Protein AF-A0A966EQB1-F1 (afdb_monomer)

Sequence (141 aa):
IPEEITFVQDKISKSFQGVIRGFHGDDKTWKLITCLQGKVKLVTYNIDTDEKGVYILDGDSPTNLSILVPPRTLNAHQCLSSNCIFYYKWSEFYTGAEDQWSVFHDDETINPEWDSKYHRIVSERDLGAKSLQELKENVGS

Nearest PDB structures (foldseek):
  1nzc-assembly2_C  TM=8.839E-01  e=8.877E-09  Streptococcus suis
  3vhr-assembly1_A-2  TM=8.587E-01  e=4.292E-07  Staphylococcus aureus subsp. aureus Mu50
  4yrd-assembly1_B  TM=8.563E-01  e=9.109E-07  Staphylococcus aureus subsp. aureus Mu50
  2zkl-assembly1_A-2  TM=8.677E-01  e=1.023E-06  Staphylococcus aureus
  4yrd-assembly1_A  TM=8.556E-01  e=1.084E-06  Staphylococcus aureus subsp. aureus Mu50

Mean predicted aligned error: 3.42 Å

Solvent-accessible surface area (backbone atoms only — not comparable to full-atom values): 7728 Å² total; per-residue (Å²): 126,73,98,77,80,58,70,73,37,78,50,78,46,79,46,42,50,20,30,41,52,37,25,38,29,41,82,75,44,36,35,44,37,36,37,70,31,36,28,33,42,40,36,35,37,28,71,82,77,70,50,72,46,80,45,79,25,34,24,78,46,97,80,52,56,70,50,80,42,55,43,43,28,30,37,27,38,34,22,74,25,80,44,21,33,43,33,37,34,22,46,45,80,87,87,54,76,86,76,36,50,55,25,27,60,76,32,79,86,75,55,73,74,72,70,77,92,41,70,78,41,70,50,71,68,34,71,70,28,47,50,60,66,61,49,35,73,73,69,78,97

Structure (mmCIF, N/CA/C/O backbone):
data_AF-A0A966EQB1-F1
#
_entry.id   AF-A0A966EQB1-F1
#
loop_
_atom_site.group_PDB
_atom_site.id
_atom_site.type_symbol
_atom_site.label_atom_id
_atom_site.label_alt_id
_atom_site.label_comp_id
_atom_site.label_asym_id
_atom_site.label_entity_id
_atom_site.label_seq_id
_atom_site.pdbx_PDB_ins_code
_atom_site.Cartn_x
_atom_site.Cartn_y
_atom_site.Cartn_z
_atom_site.occupancy
_atom_site.B_iso_or_equiv
_atom_site.auth_seq_id
_atom_site.auth_comp_id
_atom_site.auth_asym_id
_atom_site.auth_atom_id
_atom_site.pdbx_PDB_model_num
ATOM 1 N N . ILE A 1 1 ? 6.961 -13.792 12.265 1.00 56.06 1 ILE A N 1
ATOM 2 C CA . ILE A 1 1 ? 5.522 -13.912 11.935 1.00 56.06 1 ILE A CA 1
ATOM 3 C C . ILE A 1 1 ? 4.849 -14.334 13.234 1.00 56.06 1 ILE A C 1
ATOM 5 O O . ILE A 1 1 ? 5.388 -15.254 13.840 1.00 56.06 1 ILE A O 1
ATOM 9 N N . PRO A 1 2 ? 3.808 -13.635 13.721 1.00 63.94 2 PRO A N 1
ATOM 10 C CA . PRO A 1 2 ? 3.020 -14.091 14.870 1.00 63.94 2 PRO A CA 1
ATOM 11 C C . PRO A 1 2 ? 2.599 -15.557 14.683 1.00 63.94 2 PRO A C 1
ATOM 13 O O . PRO A 1 2 ? 2.354 -15.962 13.548 1.00 63.94 2 PRO A O 1
ATOM 16 N N . GLU A 1 3 ? 2.541 -16.346 15.756 1.00 60.91 3 GLU A N 1
ATOM 17 C CA . GLU A 1 3 ? 2.430 -17.817 15.682 1.00 60.91 3 GLU A CA 1
ATOM 18 C C . GLU A 1 3 ? 1.139 -18.360 15.023 1.00 60.91 3 GLU A C 1
ATOM 20 O O . GLU A 1 3 ? 1.064 -19.559 14.777 1.00 60.91 3 GLU A O 1
ATOM 25 N N . GLU A 1 4 ? 0.167 -17.520 14.633 1.00 79.00 4 GLU A N 1
ATOM 26 C CA . GLU A 1 4 ? -1.145 -17.970 14.124 1.00 79.00 4 GLU A CA 1
ATOM 27 C C . GLU A 1 4 ? -1.683 -17.221 12.881 1.00 79.00 4 GLU A C 1
ATOM 29 O O . GLU A 1 4 ? -2.893 -17.107 12.695 1.00 79.00 4 GLU A O 1
ATOM 34 N N . ILE A 1 5 ? -0.837 -16.708 11.978 1.00 89.94 5 ILE A N 1
ATOM 35 C CA . ILE A 1 5 ? -1.354 -16.139 10.711 1.00 89.94 5 ILE A CA 1
ATOM 36 C C . ILE A 1 5 ? -1.522 -17.241 9.658 1.00 89.94 5 ILE A C 1
ATOM 38 O O . ILE A 1 5 ? -0.539 -17.731 9.100 1.00 89.94 5 ILE A O 1
ATOM 42 N N . THR A 1 6 ? -2.772 -17.579 9.326 1.00 93.06 6 THR A N 1
ATOM 43 C CA . THR A 1 6 ? -3.103 -18.450 8.186 1.00 93.06 6 THR A CA 1
ATOM 44 C C . THR A 1 6 ? -3.487 -17.605 6.978 1.00 93.06 6 THR A C 1
ATOM 46 O O . THR A 1 6 ? -4.442 -16.841 7.041 1.00 93.06 6 THR A O 1
ATOM 49 N N . PHE A 1 7 ? -2.766 -17.750 5.864 1.00 95.31 7 PHE A N 1
ATOM 50 C CA . PHE A 1 7 ? -3.134 -17.106 4.601 1.00 95.31 7 PHE A CA 1
ATOM 51 C C . PHE A 1 7 ? -4.104 -17.987 3.812 1.00 95.31 7 PHE A C 1
ATOM 53 O O . PHE A 1 7 ? -3.780 -19.131 3.495 1.00 95.31 7 PHE A O 1
ATOM 60 N N . VAL A 1 8 ? -5.273 -17.444 3.476 1.00 96.12 8 VAL A N 1
ATOM 61 C CA . VAL A 1 8 ? -6.376 -18.177 2.826 1.00 96.12 8 VAL A CA 1
ATOM 62 C C . VAL A 1 8 ? -6.601 -17.764 1.372 1.00 96.12 8 VAL A C 1
ATOM 64 O O . VAL A 1 8 ? -7.298 -18.459 0.635 1.00 96.12 8 VAL A O 1
ATOM 67 N N . GLN A 1 9 ? -6.006 -1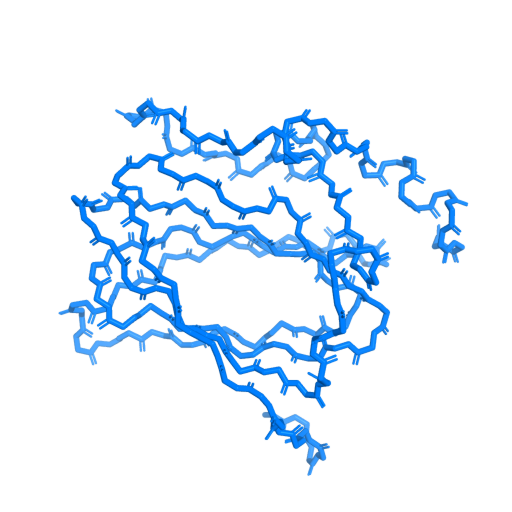6.649 0.934 1.00 95.56 9 GLN A N 1
ATOM 68 C CA . GLN A 1 9 ? -6.145 -16.160 -0.434 1.00 95.56 9 GLN A CA 1
ATOM 69 C C . GLN A 1 9 ? -4.850 -15.547 -0.967 1.00 95.56 9 GLN A C 1
ATOM 71 O O . GLN A 1 9 ? -4.196 -14.748 -0.302 1.00 95.56 9 GLN A O 1
ATOM 76 N N . ASP A 1 10 ? -4.550 -15.864 -2.223 1.00 96.25 10 ASP A N 1
ATOM 77 C CA . ASP A 1 10 ? -3.434 -15.322 -2.984 1.00 96.25 10 ASP A CA 1
ATOM 78 C C . ASP A 1 10 ? -3.962 -14.477 -4.144 1.00 96.25 10 ASP A C 1
ATOM 80 O O . ASP A 1 10 ? -4.914 -14.869 -4.825 1.00 96.25 10 ASP A O 1
ATOM 84 N N . LYS A 1 11 ? -3.325 -13.336 -4.417 1.00 94.81 11 LYS A N 1
ATOM 85 C CA . LYS A 1 11 ? -3.618 -12.541 -5.612 1.00 94.81 11 LYS A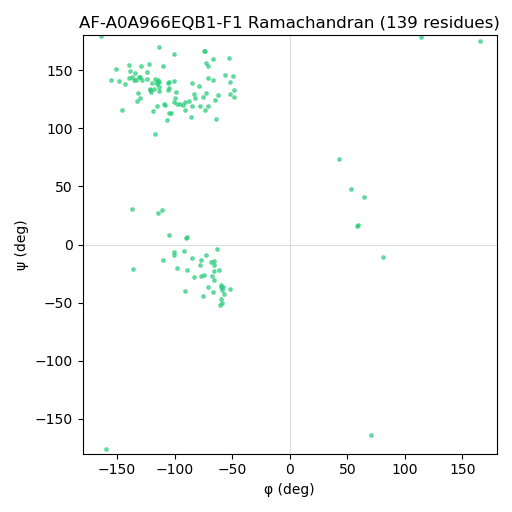 CA 1
ATOM 86 C C . LYS A 1 11 ? -2.352 -12.035 -6.275 1.00 94.81 11 LYS A C 1
ATOM 88 O O . LYS A 1 11 ? -1.385 -11.654 -5.620 1.00 94.81 11 LYS A O 1
ATOM 93 N N . ILE A 1 12 ? -2.405 -11.987 -7.600 1.00 97.06 12 ILE A N 1
ATOM 94 C CA . ILE A 1 12 ? -1.363 -11.433 -8.457 1.00 97.06 12 ILE A CA 1
ATOM 95 C C . ILE A 1 12 ? -1.990 -10.317 -9.278 1.00 97.06 12 ILE A C 1
ATOM 97 O O . ILE A 1 12 ? -3.065 -10.477 -9.855 1.00 97.06 12 ILE A O 1
ATOM 101 N N . SER A 1 13 ? -1.305 -9.185 -9.351 1.00 96.31 13 SER A N 1
ATOM 102 C CA . SER A 1 13 ? -1.681 -8.081 -10.225 1.00 96.31 13 SER A CA 1
ATOM 103 C C . SER A 1 13 ? -0.480 -7.614 -11.028 1.00 96.31 13 SER A C 1
ATOM 105 O O . SER A 1 13 ? 0.649 -7.609 -10.540 1.00 96.31 13 SER A O 1
ATOM 107 N N . LYS A 1 14 ? -0.735 -7.220 -12.274 1.00 97.75 14 LYS A N 1
ATOM 108 C CA . LYS A 1 14 ? 0.257 -6.591 -13.138 1.00 97.75 14 LYS A CA 1
ATOM 109 C C . LYS A 1 14 ? -0.032 -5.098 -13.226 1.00 97.75 14 LYS A C 1
ATOM 111 O O . LYS A 1 14 ? -1.181 -4.689 -13.414 1.00 97.75 14 LYS A O 1
ATOM 116 N N . SER A 1 15 ? 1.014 -4.298 -13.105 1.00 97.50 15 SER A N 1
ATOM 117 C CA . SER A 1 15 ? 0.952 -2.843 -13.231 1.00 97.50 15 SER A CA 1
ATOM 118 C C . SER A 1 15 ? 2.022 -2.368 -14.211 1.00 97.50 15 SER A C 1
ATOM 120 O O . SER A 1 15 ? 3.036 -3.039 -14.407 1.00 97.50 15 SER A O 1
ATOM 122 N N . PHE A 1 16 ? 1.777 -1.224 -14.844 1.00 97.88 16 PHE A N 1
ATOM 123 C CA . PHE A 1 16 ? 2.735 -0.543 -15.716 1.00 97.88 16 PHE A CA 1
ATOM 124 C C . PHE A 1 16 ? 3.393 0.616 -14.974 1.00 97.88 16 PHE A C 1
ATOM 126 O O . PHE A 1 16 ? 2.897 1.041 -13.931 1.00 97.88 16 PHE A O 1
ATOM 133 N N . GLN A 1 17 ? 4.501 1.122 -15.513 1.00 98.31 17 GLN A N 1
ATOM 134 C CA . GLN A 1 17 ? 5.243 2.235 -14.923 1.00 98.31 17 GLN A CA 1
ATOM 135 C C . GLN A 1 17 ? 4.331 3.407 -14.541 1.00 98.31 17 GLN A C 1
ATOM 137 O O . GLN A 1 17 ? 3.482 3.823 -15.325 1.00 98.31 17 GLN A O 1
ATOM 142 N N . GLY A 1 18 ? 4.517 3.934 -13.331 1.00 98.12 18 GLY A N 1
ATOM 143 C CA . GLY A 1 18 ? 3.762 5.078 -12.823 1.00 98.12 18 GLY A CA 1
ATOM 144 C C . GLY A 1 18 ? 2.373 4.749 -12.270 1.00 98.12 18 GLY A C 1
ATOM 145 O O . GLY A 1 18 ? 1.789 5.598 -11.600 1.00 98.12 18 GLY A O 1
ATOM 146 N N . VAL A 1 19 ? 1.858 3.526 -12.471 1.00 98.62 19 VAL A N 1
ATOM 147 C CA . VAL A 1 19 ? 0.597 3.092 -11.851 1.00 98.62 19 VAL A CA 1
ATOM 148 C C . VAL A 1 19 ? 0.729 3.091 -10.334 1.00 98.62 19 VAL A C 1
ATOM 150 O O . VAL A 1 19 ? 1.655 2.474 -9.800 1.00 98.62 19 VAL A O 1
ATOM 153 N N . ILE A 1 20 ? -0.227 3.739 -9.668 1.00 98.62 20 ILE A N 1
ATOM 154 C CA . ILE A 1 20 ? -0.414 3.732 -8.219 1.00 98.62 20 ILE A CA 1
ATOM 155 C C . ILE A 1 20 ? -1.731 3.019 -7.903 1.00 98.62 20 ILE A C 1
ATOM 157 O O . ILE A 1 20 ? -2.742 3.244 -8.570 1.00 98.62 20 ILE A O 1
ATOM 161 N N . ARG A 1 21 ? -1.718 2.139 -6.898 1.00 98.12 21 ARG A N 1
ATOM 162 C CA . ARG A 1 21 ? -2.921 1.476 -6.370 1.00 98.12 21 ARG A CA 1
ATOM 163 C C . ARG A 1 21 ? -2.929 1.577 -4.851 1.00 98.12 21 ARG A C 1
ATOM 165 O O . ARG A 1 21 ? -1.929 1.209 -4.230 1.00 98.12 21 ARG A O 1
ATOM 172 N N . GLY A 1 22 ? -4.048 2.007 -4.276 1.00 96.81 22 GLY A N 1
ATOM 173 C CA . GLY A 1 22 ? -4.186 2.270 -2.841 1.00 96.81 22 GLY A CA 1
ATOM 174 C C . GLY A 1 22 ? -4.418 3.754 -2.535 1.00 96.81 22 GLY A C 1
ATOM 175 O O . GLY A 1 22 ? -4.441 4.571 -3.448 1.00 96.81 22 GLY A O 1
ATOM 176 N N . PHE A 1 23 ? -4.584 4.134 -1.269 1.00 98.19 23 PHE A N 1
ATOM 177 C CA . PHE A 1 23 ? -4.361 3.333 -0.056 1.00 98.19 23 PHE A CA 1
ATOM 178 C C . PHE A 1 23 ? -5.540 2.433 0.310 1.00 98.19 23 PHE A C 1
ATOM 180 O O . PHE A 1 23 ? -6.660 2.915 0.422 1.00 98.19 23 PHE A O 1
ATOM 187 N N . HIS A 1 24 ? -5.287 1.139 0.545 1.00 97.38 24 HIS A N 1
ATOM 188 C CA . HIS A 1 24 ? -6.323 0.169 0.935 1.00 97.38 24 HIS A CA 1
ATOM 189 C C . HIS A 1 24 ? -5.981 -0.540 2.245 1.00 97.38 24 HIS A C 1
ATOM 191 O O . HIS A 1 24 ? -4.833 -0.930 2.458 1.00 97.38 24 HIS A O 1
ATOM 197 N N . GLY A 1 25 ? -6.983 -0.795 3.081 1.00 96.06 25 GLY A N 1
ATOM 198 C CA . GLY A 1 25 ? -6.844 -1.496 4.362 1.00 96.06 25 GLY A CA 1
ATOM 199 C C . GLY A 1 25 ? -8.196 -1.965 4.892 1.00 96.06 25 GLY A C 1
ATOM 200 O O . GLY A 1 25 ? -9.215 -1.750 4.244 1.00 96.06 25 GLY A O 1
ATOM 201 N N . ASP A 1 26 ? -8.187 -2.624 6.041 1.00 95.75 26 ASP A N 1
ATOM 202 C CA . ASP A 1 26 ? -9.373 -3.023 6.801 1.00 95.75 26 ASP A CA 1
ATOM 203 C C . ASP A 1 26 ? -8.968 -3.280 8.267 1.00 95.75 26 ASP A C 1
ATOM 205 O O . ASP A 1 26 ? -7.816 -3.058 8.656 1.00 95.75 26 ASP A O 1
ATOM 209 N N . ASP A 1 27 ? -9.912 -3.727 9.091 1.00 95.00 27 ASP A N 1
ATOM 210 C CA . ASP A 1 27 ? -9.739 -3.927 10.529 1.00 95.00 27 ASP A CA 1
ATOM 211 C C . ASP A 1 27 ? -9.135 -5.279 10.930 1.00 95.00 27 ASP A C 1
ATOM 213 O O . ASP A 1 27 ? -8.735 -5.437 12.084 1.00 95.00 27 ASP A O 1
ATOM 217 N N . LYS A 1 28 ? -9.034 -6.243 10.008 1.00 94.81 28 LYS A N 1
ATOM 218 C CA . LYS A 1 28 ? -8.828 -7.663 10.356 1.00 94.81 28 LYS A CA 1
ATOM 219 C C . LYS A 1 28 ? -7.785 -8.410 9.525 1.00 94.81 28 LYS A C 1
ATOM 221 O O . LYS A 1 28 ? -7.260 -9.427 9.975 1.00 94.81 28 LYS A O 1
ATOM 226 N N . THR A 1 29 ? -7.454 -7.931 8.332 1.00 95.56 29 THR A N 1
ATOM 227 C CA . THR A 1 29 ? -6.671 -8.685 7.355 1.00 95.56 29 THR A CA 1
ATOM 228 C C . THR A 1 29 ? -5.181 -8.426 7.505 1.00 95.56 29 THR A C 1
ATOM 230 O O . THR A 1 29 ? -4.689 -7.314 7.310 1.00 95.56 29 THR A O 1
ATOM 233 N N . TRP A 1 30 ? -4.425 -9.497 7.722 1.00 96.69 30 TRP A N 1
ATOM 234 C CA . TRP A 1 30 ? -2.987 -9.510 7.489 1.00 96.69 30 TRP A CA 1
ATOM 235 C C . TRP A 1 30 ? -2.697 -9.680 6.003 1.00 96.69 30 TRP A C 1
ATOM 237 O O . TRP A 1 30 ? -3.269 -10.553 5.340 1.00 96.69 30 TRP A O 1
ATOM 247 N N . LYS A 1 31 ? -1.746 -8.898 5.485 1.00 96.88 31 LYS A N 1
ATOM 248 C CA . LYS A 1 31 ? -1.260 -9.032 4.108 1.00 96.88 31 LYS A CA 1
ATOM 249 C C . LYS A 1 31 ? 0.233 -9.329 4.096 1.00 96.88 31 LYS A C 1
ATOM 251 O O . LYS A 1 31 ? 1.003 -8.615 4.726 1.00 96.88 31 LYS A O 1
ATOM 256 N N . LEU A 1 32 ? 0.666 -10.339 3.344 1.00 97.81 32 LEU A N 1
ATOM 257 C CA . LEU A 1 32 ? 2.084 -10.526 3.017 1.00 97.81 32 LEU A CA 1
ATOM 258 C C . LEU A 1 32 ? 2.309 -10.101 1.572 1.00 97.81 32 LEU A C 1
ATOM 260 O O . LEU A 1 32 ? 1.780 -10.735 0.663 1.00 97.81 32 LEU A O 1
ATOM 264 N N . ILE A 1 33 ? 3.055 -9.019 1.377 1.00 98.25 33 ILE A N 1
ATOM 265 C CA . ILE A 1 33 ? 3.237 -8.356 0.085 1.00 98.25 33 ILE A CA 1
ATOM 266 C C . ILE A 1 33 ? 4.630 -8.645 -0.467 1.00 98.25 33 ILE A C 1
ATOM 268 O O . ILE A 1 33 ? 5.626 -8.450 0.229 1.00 98.25 33 ILE A O 1
ATOM 272 N N . THR A 1 34 ? 4.703 -9.015 -1.744 1.00 98.19 34 THR A N 1
ATOM 273 C CA . THR A 1 34 ? 5.949 -9.300 -2.463 1.00 98.19 34 THR A CA 1
ATOM 274 C C . THR A 1 34 ? 5.875 -8.740 -3.885 1.00 98.19 34 THR A C 1
ATOM 276 O O . THR A 1 34 ? 4.835 -8.804 -4.540 1.00 98.19 34 THR A O 1
ATOM 279 N N . CYS A 1 35 ? 6.986 -8.224 -4.411 1.00 98.44 35 CYS A N 1
ATOM 280 C CA . CYS A 1 35 ? 7.116 -7.953 -5.845 1.00 98.44 35 CYS A CA 1
ATOM 281 C C . CYS A 1 35 ? 7.744 -9.170 -6.526 1.00 98.44 35 CYS A C 1
ATOM 283 O O . CYS A 1 35 ? 8.847 -9.541 -6.158 1.00 98.44 35 CYS A O 1
ATOM 285 N N . LEU A 1 36 ? 7.079 -9.813 -7.482 1.00 97.81 36 LEU A N 1
ATOM 286 C CA . LEU A 1 36 ? 7.620 -11.001 -8.161 1.00 97.81 36 LEU A CA 1
ATOM 287 C C . LEU A 1 36 ? 8.461 -10.666 -9.394 1.00 97.81 36 LEU A C 1
ATOM 289 O O . LEU A 1 36 ? 9.239 -11.497 -9.841 1.00 97.81 36 LEU A O 1
ATOM 293 N N . GLN A 1 37 ? 8.264 -9.483 -9.968 1.00 98.25 37 GLN A N 1
ATOM 294 C CA . GLN A 1 37 ? 8.987 -9.018 -11.147 1.00 98.25 37 GLN A CA 1
ATOM 295 C C . GLN A 1 37 ? 8.976 -7.496 -11.168 1.00 98.25 37 GLN A C 1
ATOM 297 O O . GLN A 1 37 ? 7.943 -6.886 -10.869 1.00 98.25 37 GLN A O 1
ATOM 302 N N . GLY A 1 38 ? 10.087 -6.895 -11.586 1.00 98.12 38 GLY A N 1
ATOM 303 C CA . GLY A 1 38 ? 10.225 -5.451 -11.655 1.00 98.12 38 GLY A CA 1
ATOM 304 C C . GLY A 1 38 ? 10.312 -4.809 -10.274 1.00 98.12 38 GLY A C 1
ATOM 305 O O . GLY A 1 38 ? 10.544 -5.453 -9.252 1.00 98.12 38 GLY A O 1
ATOM 306 N N . LYS A 1 39 ? 10.107 -3.495 -10.235 1.00 98.25 39 LYS A N 1
ATOM 307 C CA . LYS A 1 39 ? 10.324 -2.665 -9.047 1.00 98.25 39 LYS A CA 1
ATOM 308 C C . LYS A 1 39 ? 9.063 -1.931 -8.628 1.00 98.25 39 LYS A C 1
ATOM 310 O O . LYS A 1 39 ? 8.428 -1.284 -9.465 1.00 98.25 39 LYS A O 1
ATOM 315 N N . VAL A 1 40 ? 8.750 -1.978 -7.335 1.00 98.25 40 VAL A N 1
ATOM 316 C CA . VAL A 1 40 ? 7.647 -1.226 -6.722 1.00 98.25 40 VAL A CA 1
ATOM 317 C C . VAL A 1 40 ? 8.127 -0.442 -5.506 1.00 98.25 40 VAL A C 1
ATOM 319 O O . VAL A 1 40 ? 8.936 -0.930 -4.719 1.00 98.25 40 VAL A O 1
ATOM 322 N N . LYS A 1 41 ? 7.592 0.768 -5.337 1.00 98.50 41 LYS A N 1
ATOM 323 C CA . LYS A 1 41 ? 7.605 1.476 -4.055 1.00 98.50 41 LYS A CA 1
ATOM 324 C C . LYS A 1 41 ? 6.326 1.112 -3.320 1.00 98.50 41 LYS A C 1
ATOM 326 O O . LYS A 1 41 ? 5.252 1.428 -3.816 1.00 98.50 41 LYS A O 1
ATOM 331 N N . LEU A 1 42 ? 6.440 0.447 -2.178 1.00 98.69 42 LEU A N 1
ATOM 332 C CA . LEU A 1 42 ? 5.335 0.149 -1.270 1.00 98.69 42 LEU A CA 1
ATOM 333 C C . LEU A 1 42 ? 5.348 1.176 -0.134 1.00 98.69 42 LEU A C 1
ATOM 335 O O . LEU A 1 42 ? 6.390 1.400 0.479 1.00 98.69 42 LEU A O 1
ATOM 339 N N . VAL A 1 43 ? 4.194 1.768 0.153 1.00 98.75 43 VAL A N 1
ATOM 340 C CA . VAL A 1 43 ? 3.971 2.637 1.310 1.00 98.75 43 VAL A CA 1
ATOM 341 C C . VAL A 1 43 ? 2.904 1.996 2.188 1.00 98.75 43 VAL A C 1
ATOM 343 O O . VAL A 1 43 ? 1.875 1.545 1.682 1.00 98.75 43 VAL A O 1
ATOM 346 N N . THR A 1 44 ? 3.153 1.947 3.492 1.00 98.69 44 THR A N 1
ATOM 347 C CA . THR A 1 44 ? 2.211 1.462 4.504 1.00 98.69 44 THR A CA 1
ATOM 348 C C . THR A 1 44 ? 1.980 2.533 5.559 1.00 98.69 44 THR A C 1
ATOM 350 O O . THR A 1 44 ? 2.893 3.303 5.848 1.00 98.69 44 THR A O 1
ATOM 353 N N . TYR A 1 45 ? 0.785 2.580 6.140 1.00 98.62 45 TYR A N 1
ATOM 354 C CA . TYR A 1 45 ? 0.440 3.542 7.183 1.00 98.62 45 TYR A CA 1
ATOM 355 C C . TYR A 1 45 ? -0.526 2.918 8.190 1.00 98.62 45 TYR A C 1
ATOM 357 O O . TYR A 1 45 ? -1.638 2.537 7.815 1.00 98.62 45 TYR A O 1
ATOM 365 N N . ASN A 1 46 ? -0.102 2.763 9.444 1.00 97.94 46 ASN A N 1
ATOM 366 C CA . ASN A 1 46 ? -0.967 2.255 10.506 1.00 97.94 46 ASN A CA 1
ATOM 367 C C . ASN A 1 46 ? -1.838 3.390 11.056 1.00 97.94 46 ASN A C 1
ATOM 369 O O . ASN A 1 46 ? -1.316 4.431 11.443 1.00 97.94 46 ASN A O 1
ATOM 373 N N . ILE A 1 47 ? -3.159 3.200 11.077 1.00 97.06 47 ILE A N 1
ATOM 374 C CA . ILE A 1 47 ? -4.084 4.284 11.442 1.00 97.06 47 ILE A CA 1
ATOM 375 C C . ILE A 1 47 ? -4.169 4.538 12.953 1.00 97.06 47 ILE A C 1
ATOM 377 O O . ILE A 1 47 ? -4.635 5.605 13.346 1.00 97.06 47 ILE A O 1
ATOM 381 N N . ASP A 1 48 ? -3.723 3.590 13.781 1.00 95.38 48 ASP A N 1
ATOM 382 C CA . ASP A 1 48 ? -3.744 3.709 15.242 1.00 95.38 48 ASP A CA 1
ATOM 383 C C . ASP A 1 48 ? -2.445 4.322 15.776 1.00 95.38 48 ASP A C 1
ATOM 385 O O . ASP A 1 48 ? -2.474 5.127 16.703 1.00 95.38 48 ASP A O 1
ATOM 389 N N . THR A 1 49 ? -1.299 3.930 15.207 1.00 96.44 49 THR A N 1
ATOM 390 C CA . THR A 1 49 ? 0.034 4.346 15.681 1.00 96.44 49 THR A CA 1
ATOM 391 C C . THR A 1 49 ? 0.661 5.473 14.864 1.00 96.44 49 THR A C 1
ATOM 393 O O . THR A 1 49 ? 1.707 5.988 15.255 1.00 96.44 49 THR A O 1
ATOM 396 N N . ASP A 1 50 ? 0.065 5.837 13.725 1.00 96.31 50 ASP A N 1
ATOM 397 C CA . ASP A 1 50 ? 0.616 6.768 12.729 1.00 96.31 50 ASP A CA 1
ATOM 398 C C . ASP A 1 50 ? 1.973 6.338 12.145 1.00 96.31 50 ASP A C 1
ATOM 400 O O . ASP A 1 50 ? 2.683 7.122 11.505 1.00 96.31 50 ASP A O 1
ATOM 404 N N . GLU A 1 51 ? 2.348 5.068 12.323 1.00 97.81 51 GLU A N 1
ATOM 405 C CA . GLU A 1 51 ? 3.594 4.529 11.795 1.00 97.81 51 GLU A CA 1
ATOM 406 C C . GLU A 1 51 ? 3.526 4.390 10.271 1.00 97.81 51 GLU A C 1
ATOM 408 O O . GLU A 1 51 ? 2.722 3.631 9.716 1.00 97.81 51 GLU A O 1
ATOM 413 N N . LYS A 1 52 ? 4.434 5.097 9.588 1.00 98.19 52 LYS A N 1
ATOM 414 C CA . LYS A 1 52 ? 4.621 5.024 8.138 1.00 98.19 52 LYS A CA 1
ATOM 415 C C . LYS A 1 52 ? 5.803 4.132 7.774 1.00 98.19 52 LYS A C 1
ATOM 417 O O . LYS A 1 52 ? 6.934 4.382 8.182 1.00 98.19 52 LYS A O 1
ATOM 422 N N . GLY A 1 53 ? 5.552 3.146 6.920 1.00 98.12 53 GLY A N 1
ATOM 423 C CA . GLY A 1 53 ? 6.580 2.326 6.284 1.00 98.12 53 GLY A CA 1
ATOM 424 C C . GLY A 1 53 ? 6.756 2.701 4.815 1.00 98.12 53 GLY A C 1
ATOM 425 O O . GLY A 1 53 ? 5.778 2.927 4.104 1.00 98.12 53 GLY A O 1
ATOM 426 N N . VAL A 1 54 ? 8.001 2.753 4.339 1.00 98.19 54 VAL A N 1
ATOM 427 C CA . VAL A 1 54 ? 8.324 2.955 2.919 1.00 98.19 54 VAL A CA 1
ATOM 428 C C . VAL A 1 54 ? 9.375 1.938 2.502 1.00 98.19 54 VAL A C 1
ATOM 430 O O . VAL A 1 54 ? 10.461 1.883 3.074 1.00 98.19 54 VAL A O 1
ATOM 433 N N . TYR A 1 55 ? 9.060 1.145 1.482 1.00 97.94 55 TYR A N 1
ATOM 434 C CA . TYR A 1 55 ? 9.889 0.028 1.043 1.00 97.94 55 TYR A CA 1
ATOM 435 C C . TYR A 1 55 ? 10.045 0.033 -0.474 1.00 97.94 55 TYR A C 1
ATOM 437 O O . TYR A 1 55 ? 9.092 0.295 -1.209 1.00 97.94 55 TYR A O 1
ATOM 445 N N . ILE A 1 56 ? 11.240 -0.312 -0.950 1.00 97.75 56 ILE A N 1
ATOM 446 C CA . ILE A 1 56 ? 11.477 -0.625 -2.358 1.00 97.75 56 ILE A CA 1
ATOM 447 C C . ILE A 1 56 ? 11.578 -2.139 -2.477 1.00 97.75 56 ILE A C 1
ATOM 449 O O . ILE A 1 56 ? 12.514 -2.738 -1.951 1.00 97.75 56 ILE A O 1
ATOM 453 N N . LEU A 1 57 ? 10.611 -2.746 -3.158 1.00 98.06 57 LEU A N 1
ATOM 454 C CA . LEU A 1 57 ? 10.626 -4.176 -3.450 1.00 98.06 57 LEU A CA 1
ATOM 455 C C . LEU A 1 57 ? 11.087 -4.356 -4.893 1.00 98.06 57 LEU A C 1
ATOM 457 O O . LEU A 1 57 ? 10.502 -3.784 -5.818 1.00 98.06 57 LEU A O 1
ATOM 461 N N . ASP A 1 58 ? 12.158 -5.118 -5.064 1.00 97.94 58 ASP A N 1
ATOM 462 C CA . ASP A 1 58 ? 12.807 -5.362 -6.347 1.00 97.94 58 ASP A CA 1
ATOM 463 C C . ASP A 1 58 ? 12.708 -6.854 -6.655 1.00 97.94 58 ASP A C 1
ATOM 465 O O . ASP A 1 58 ? 13.502 -7.655 -6.167 1.00 97.94 58 ASP A O 1
ATOM 469 N N . GLY A 1 59 ? 11.686 -7.221 -7.427 1.00 97.50 59 GLY A N 1
ATOM 470 C CA . GLY A 1 59 ? 11.397 -8.602 -7.801 1.00 97.50 59 GLY A CA 1
ATOM 471 C C . GLY A 1 59 ? 12.463 -9.229 -8.694 1.00 97.50 59 GLY A C 1
ATOM 472 O O . GLY A 1 59 ? 12.537 -10.451 -8.766 1.00 97.50 59 GLY A O 1
ATOM 473 N N . ASP A 1 60 ? 13.315 -8.411 -9.315 1.00 97.12 60 ASP A N 1
ATOM 474 C CA . ASP A 1 60 ? 14.430 -8.881 -10.138 1.00 97.12 60 ASP A CA 1
ATOM 475 C C . ASP A 1 60 ? 15.729 -9.022 -9.314 1.00 97.12 60 ASP A C 1
ATOM 477 O O . ASP A 1 60 ? 16.743 -9.514 -9.813 1.00 97.12 60 ASP A O 1
ATOM 481 N N . SER A 1 61 ? 15.715 -8.603 -8.041 1.00 96.56 61 SER A N 1
ATOM 482 C CA . SER A 1 61 ? 16.854 -8.723 -7.130 1.00 96.56 61 SER A CA 1
ATOM 483 C C . SER A 1 61 ? 16.907 -10.102 -6.458 1.00 96.56 61 SER A C 1
ATOM 485 O O . SER A 1 61 ? 15.889 -10.582 -5.953 1.00 96.56 61 SER A O 1
ATOM 487 N N . PRO A 1 62 ? 18.100 -10.717 -6.315 1.00 92.50 62 PRO A N 1
ATOM 488 C CA . PRO A 1 62 ? 18.262 -11.956 -5.550 1.00 92.50 62 PRO A CA 1
ATOM 489 C C . PRO A 1 62 ? 17.997 -11.780 -4.044 1.00 92.50 62 PRO A C 1
ATOM 491 O O . PRO A 1 62 ? 17.853 -12.768 -3.331 1.00 92.50 62 PRO A O 1
ATOM 494 N N . THR A 1 63 ? 17.938 -10.540 -3.549 1.00 92.25 63 THR A N 1
ATOM 495 C CA . THR A 1 63 ? 17.674 -10.207 -2.139 1.00 92.25 63 THR A CA 1
ATOM 496 C C . THR A 1 63 ? 16.310 -9.545 -1.953 1.00 92.25 63 THR A C 1
ATOM 498 O O . THR A 1 63 ? 16.151 -8.678 -1.091 1.00 92.25 63 THR A O 1
ATOM 501 N N . ASN A 1 64 ? 15.342 -9.878 -2.807 1.00 92.62 64 ASN A N 1
ATOM 502 C CA . ASN A 1 64 ? 13.996 -9.331 -2.719 1.00 92.62 64 ASN A CA 1
ATOM 503 C C . ASN A 1 64 ? 13.362 -9.594 -1.342 1.00 92.62 64 ASN A C 1
ATOM 505 O O . ASN A 1 64 ? 13.587 -10.629 -0.714 1.00 92.62 64 ASN A O 1
ATOM 509 N N . LEU A 1 65 ? 12.546 -8.646 -0.887 1.00 94.31 65 LEU A N 1
ATOM 510 C CA . LEU A 1 65 ? 11.910 -8.674 0.423 1.00 94.31 65 LEU A CA 1
ATOM 511 C C . LEU A 1 65 ? 10.406 -8.909 0.286 1.00 94.31 65 LEU A C 1
ATOM 513 O O . LEU A 1 65 ? 9.781 -8.543 -0.710 1.00 94.31 65 LEU A O 1
ATOM 517 N N . SER A 1 66 ? 9.818 -9.491 1.329 1.00 96.94 66 SER A N 1
ATOM 518 C CA . SER A 1 66 ? 8.369 -9.506 1.523 1.00 96.94 66 SER A CA 1
ATOM 519 C C . SER A 1 66 ? 8.022 -8.715 2.775 1.00 96.94 66 SER A C 1
ATOM 521 O O . SER A 1 66 ? 8.706 -8.838 3.790 1.00 96.94 66 SER A O 1
ATOM 523 N N . ILE A 1 67 ? 6.969 -7.908 2.702 1.00 98.06 67 ILE A N 1
ATOM 524 C CA . ILE A 1 67 ? 6.535 -7.034 3.794 1.00 98.06 67 ILE A CA 1
ATOM 525 C C . ILE A 1 67 ? 5.240 -7.588 4.373 1.00 98.06 67 ILE A C 1
ATOM 527 O O . ILE A 1 67 ? 4.249 -7.739 3.657 1.00 98.06 67 ILE A O 1
ATOM 531 N N . LEU A 1 68 ? 5.265 -7.912 5.665 1.00 97.44 68 LEU A N 1
ATOM 532 C CA . LEU A 1 68 ? 4.075 -8.292 6.416 1.00 97.44 68 LEU A CA 1
ATOM 533 C C . LEU A 1 68 ? 3.391 -7.019 6.919 1.00 97.44 68 LEU A C 1
ATOM 535 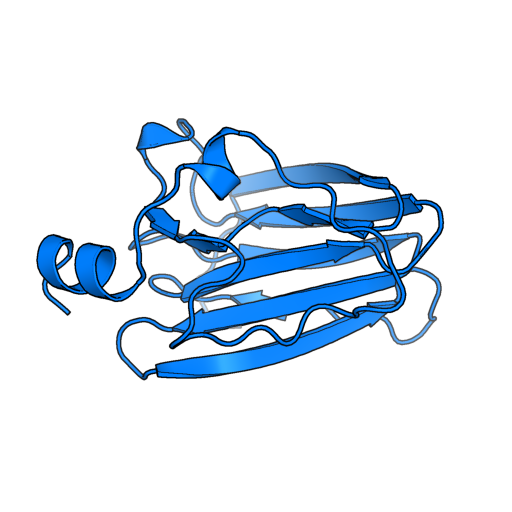O O . LEU A 1 68 ? 3.982 -6.254 7.675 1.00 97.44 68 LEU A O 1
ATOM 539 N N . VAL A 1 69 ? 2.154 -6.809 6.489 1.00 97.69 69 VAL A N 1
ATOM 540 C CA . VAL A 1 69 ? 1.318 -5.660 6.831 1.00 97.69 69 VAL A CA 1
ATOM 541 C C . VAL A 1 69 ? 0.210 -6.138 7.774 1.00 97.69 69 VAL A C 1
ATOM 543 O O . VAL A 1 69 ? -0.549 -7.032 7.381 1.00 97.69 69 VAL A O 1
ATOM 546 N N . PRO A 1 70 ? 0.127 -5.603 9.005 1.00 96.38 70 PRO A N 1
ATOM 547 C CA . PRO A 1 70 ? -0.910 -5.985 9.951 1.00 96.38 70 PRO A CA 1
ATOM 548 C C . PRO A 1 70 ? -2.279 -5.397 9.578 1.00 96.38 70 PRO A C 1
ATOM 550 O O . PRO A 1 70 ? -2.354 -4.467 8.767 1.00 96.38 70 PRO A O 1
ATOM 553 N N . PRO A 1 71 ? -3.360 -5.892 10.204 1.00 95.75 71 PRO A N 1
ATOM 554 C CA . PRO A 1 71 ? -4.653 -5.229 10.192 1.00 95.75 71 PRO A CA 1
ATOM 555 C C . PRO A 1 71 ? -4.533 -3.772 10.633 1.00 95.75 71 PRO A C 1
ATOM 557 O O . PRO A 1 71 ? -3.545 -3.366 11.254 1.00 95.75 71 PRO A O 1
ATOM 560 N N . ARG A 1 72 ? -5.535 -2.965 10.289 1.00 96.44 72 ARG A N 1
ATOM 561 C CA . ARG A 1 72 ? -5.564 -1.523 10.571 1.00 96.44 72 ARG A CA 1
ATOM 562 C C . ARG A 1 72 ? -4.403 -0.740 9.946 1.00 96.44 72 ARG A C 1
ATOM 564 O O . ARG A 1 72 ? -4.137 0.408 10.291 1.00 96.44 72 ARG A O 1
ATOM 571 N N . THR A 1 73 ? -3.725 -1.345 8.971 1.00 98.06 73 THR A N 1
ATOM 572 C CA . THR A 1 73 ? -2.655 -0.707 8.207 1.00 98.06 73 THR A CA 1
ATOM 573 C C . THR A 1 73 ? -3.067 -0.565 6.755 1.00 98.06 73 THR A C 1
ATOM 575 O O . THR A 1 73 ? -3.327 -1.539 6.047 1.00 98.06 73 THR A O 1
ATOM 578 N N . LEU A 1 74 ? -3.109 0.682 6.305 1.00 98.31 74 LEU A N 1
ATOM 579 C CA . LEU A 1 74 ? -3.290 1.028 4.910 1.00 98.31 74 LEU A CA 1
ATOM 580 C C . LEU A 1 74 ? -2.027 0.669 4.129 1.00 98.31 74 LEU A C 1
ATOM 582 O O . LEU A 1 74 ? -0.915 0.863 4.616 1.00 98.31 74 LEU A O 1
ATOM 586 N N . ASN A 1 75 ? -2.178 0.202 2.892 1.00 98.38 75 ASN A N 1
ATOM 587 C CA . ASN A 1 75 ? -1.056 0.006 1.982 1.00 98.38 75 ASN A CA 1
ATOM 588 C C . ASN A 1 75 ? -1.367 0.532 0.573 1.00 98.38 75 ASN A C 1
ATOM 590 O O . ASN A 1 75 ? -2.469 0.347 0.058 1.00 98.38 75 ASN A O 1
ATOM 594 N N . ALA A 1 76 ? -0.376 1.144 -0.070 1.00 98.44 76 ALA A N 1
ATOM 595 C CA . ALA A 1 76 ? -0.413 1.563 -1.469 1.00 98.44 76 ALA A CA 1
ATOM 596 C C . ALA A 1 76 ? 0.931 1.285 -2.141 1.00 98.44 76 ALA A C 1
ATOM 598 O O . ALA A 1 76 ? 1.963 1.231 -1.475 1.00 98.44 76 ALA A O 1
ATOM 599 N N . HIS A 1 77 ? 0.944 1.108 -3.460 1.00 98.56 77 HIS A N 1
ATOM 600 C CA . HIS A 1 77 ? 2.196 0.918 -4.191 1.00 98.56 77 HIS A CA 1
ATOM 601 C C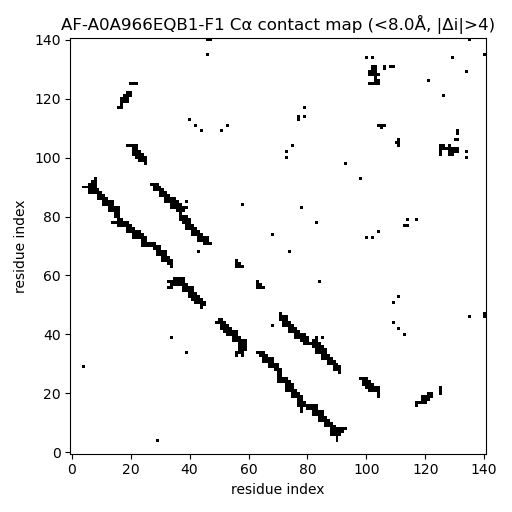 . HIS A 1 77 ? 2.236 1.671 -5.516 1.00 98.56 77 HIS A C 1
ATOM 603 O O . HIS A 1 77 ? 1.212 1.794 -6.180 1.00 98.56 77 HIS A O 1
ATOM 609 N N . GLN A 1 78 ? 3.439 2.091 -5.917 1.00 98.69 78 GLN A N 1
ATOM 610 C CA . GLN A 1 78 ? 3.753 2.665 -7.224 1.00 98.69 78 GLN A CA 1
ATOM 611 C C . GLN A 1 78 ? 4.678 1.727 -8.007 1.00 98.69 78 GLN A C 1
ATOM 613 O O . GLN A 1 78 ? 5.708 1.287 -7.492 1.00 98.69 78 GLN A O 1
ATOM 618 N N . CYS A 1 79 ? 4.355 1.454 -9.270 1.00 98.62 79 CYS A N 1
ATOM 619 C CA . CYS A 1 79 ? 5.235 0.706 -10.167 1.00 98.62 79 CYS A CA 1
ATOM 620 C C . CYS A 1 79 ? 6.374 1.599 -10.692 1.00 98.62 79 CYS A C 1
ATOM 622 O O . CYS A 1 79 ? 6.125 2.590 -11.376 1.00 98.62 79 CYS A O 1
ATOM 624 N N . LEU A 1 80 ? 7.629 1.242 -10.409 1.00 98.31 80 LEU A N 1
ATOM 625 C CA . LEU A 1 80 ? 8.820 2.031 -10.776 1.00 98.31 80 LEU A CA 1
ATOM 626 C C . LEU A 1 80 ? 9.544 1.500 -12.027 1.00 98.31 80 LEU A C 1
ATOM 628 O O . LEU A 1 80 ? 10.486 2.103 -12.536 1.00 98.31 80 LEU A O 1
ATOM 632 N N . SER A 1 81 ? 9.114 0.354 -12.537 1.00 97.81 81 SER A N 1
ATOM 633 C CA . SER A 1 81 ? 9.682 -0.312 -13.718 1.00 97.81 81 SER A CA 1
ATOM 634 C C . SER A 1 81 ? 8.671 -0.316 -14.863 1.00 97.81 81 SER A C 1
ATOM 636 O O . SER A 1 81 ? 7.514 0.037 -14.648 1.00 97.81 81 SER A O 1
ATOM 638 N N . SER A 1 82 ? 9.088 -0.696 -16.078 1.00 97.50 82 SER A N 1
ATOM 639 C CA . SER A 1 82 ? 8.197 -0.733 -17.255 1.00 97.50 82 SER A CA 1
ATOM 640 C C . SER A 1 82 ? 6.918 -1.532 -16.984 1.00 97.50 82 SER A C 1
ATOM 642 O O . SER A 1 82 ? 5.826 -1.138 -17.394 1.00 97.50 82 SER A O 1
ATOM 644 N N . ASN A 1 83 ? 7.059 -2.629 -16.243 1.00 96.81 83 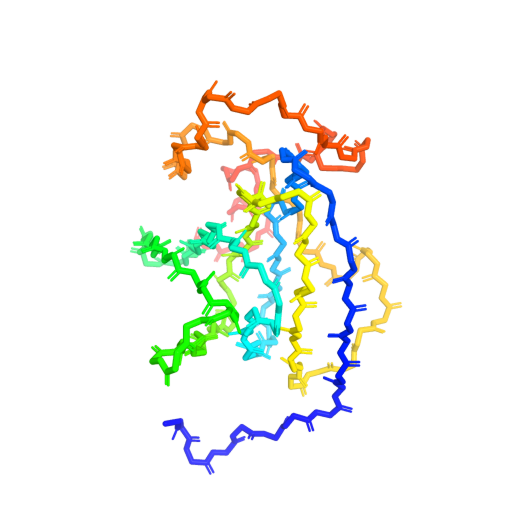ASN A N 1
ATOM 645 C CA . ASN A 1 83 ? 5.972 -3.388 -15.662 1.00 96.81 83 ASN A CA 1
ATOM 646 C C . ASN A 1 83 ? 6.441 -4.064 -14.374 1.00 96.81 83 ASN A C 1
ATOM 648 O O . ASN A 1 83 ? 7.612 -4.412 -14.252 1.00 96.81 83 ASN A O 1
ATOM 652 N N . CYS A 1 84 ? 5.512 -4.281 -13.453 1.00 97.50 84 CYS A N 1
ATOM 653 C CA . CYS A 1 84 ? 5.762 -4.998 -12.215 1.00 97.50 84 CYS A CA 1
ATOM 654 C C . CYS A 1 84 ? 4.648 -6.009 -11.941 1.00 97.50 84 CYS A C 1
ATOM 656 O O . CYS A 1 84 ? 3.481 -5.780 -12.285 1.00 97.50 84 CYS A O 1
ATOM 658 N N . ILE A 1 85 ? 5.019 -7.125 -11.313 1.00 98.31 85 ILE A N 1
ATOM 659 C CA . ILE A 1 85 ? 4.086 -8.144 -10.829 1.00 98.31 85 ILE A CA 1
ATOM 660 C C . ILE A 1 85 ? 4.016 -8.028 -9.311 1.00 98.31 85 ILE A C 1
ATOM 662 O O . ILE A 1 85 ? 4.946 -8.399 -8.600 1.00 98.31 85 ILE A O 1
ATOM 666 N N . PHE A 1 86 ? 2.901 -7.503 -8.822 1.00 97.44 86 PHE A N 1
ATOM 667 C CA . PHE A 1 86 ? 2.633 -7.331 -7.404 1.00 97.44 86 PHE A CA 1
ATOM 668 C C . PHE A 1 86 ? 1.826 -8.526 -6.893 1.00 97.44 86 PHE A C 1
ATOM 670 O O . PHE A 1 86 ? 0.733 -8.803 -7.396 1.00 97.44 86 PHE A O 1
ATOM 677 N N . TYR A 1 87 ? 2.378 -9.231 -5.912 1.00 97.88 87 TYR A N 1
ATOM 678 C CA . TYR A 1 87 ? 1.806 -10.422 -5.298 1.00 97.88 87 TYR A CA 1
ATOM 679 C C . TYR A 1 87 ? 1.472 -10.155 -3.841 1.00 97.88 87 TYR A C 1
ATOM 681 O O . TYR A 1 87 ? 2.232 -9.500 -3.126 1.00 97.88 87 TYR A O 1
ATOM 689 N N . TYR A 1 88 ? 0.332 -10.667 -3.398 1.00 94.19 88 TYR A N 1
ATOM 690 C CA . TYR A 1 88 ? -0.038 -10.573 -2.002 1.00 94.19 88 TYR A CA 1
ATOM 691 C C . TYR A 1 88 ? -0.863 -11.764 -1.533 1.00 94.19 88 TYR A C 1
ATOM 693 O O . TYR A 1 88 ? -1.754 -12.243 -2.238 1.00 94.19 88 TYR A O 1
ATOM 701 N N . LYS A 1 89 ? -0.565 -12.194 -0.308 1.00 96.81 89 LYS A N 1
ATOM 702 C CA . LYS A 1 89 ? -1.339 -13.171 0.459 1.00 96.81 89 LYS A CA 1
ATOM 703 C C . LYS A 1 89 ? -2.209 -12.456 1.477 1.00 96.81 89 LYS A C 1
ATOM 705 O O . LYS A 1 89 ? -1.747 -11.478 2.058 1.00 96.81 89 LYS A O 1
ATOM 710 N N . TRP A 1 90 ? -3.431 -12.925 1.685 1.00 96.25 90 TRP A N 1
ATOM 711 C CA . TRP A 1 90 ? -4.400 -12.379 2.637 1.00 96.25 90 TRP A CA 1
ATOM 712 C C . TRP A 1 90 ? -4.768 -13.432 3.676 1.00 96.25 90 TRP A C 1
ATOM 714 O O . TRP A 1 90 ? -4.943 -14.602 3.326 1.00 96.25 90 TRP A O 1
ATOM 724 N N . SER A 1 91 ? -4.888 -13.026 4.942 1.00 96.00 91 SER A N 1
ATOM 725 C CA . SER A 1 91 ? -5.426 -13.897 5.997 1.00 96.00 91 SER A CA 1
ATOM 726 C C . SER A 1 91 ? -6.947 -14.033 5.957 1.00 96.00 91 SER A C 1
ATOM 728 O O . SER A 1 91 ? -7.487 -14.946 6.564 1.00 96.00 91 SER A O 1
ATOM 730 N N . GLU A 1 92 ? -7.621 -13.171 5.197 1.00 94.31 92 GLU A N 1
ATOM 731 C CA . GLU A 1 92 ? -9.073 -13.148 5.026 1.00 94.31 92 GLU A CA 1
ATOM 732 C C . GLU A 1 92 ? -9.455 -13.286 3.549 1.00 94.31 92 GLU A C 1
ATOM 734 O O . GLU A 1 92 ? -8.689 -12.921 2.650 1.00 94.31 92 GLU A O 1
ATOM 739 N N . PHE A 1 93 ? -10.665 -13.776 3.277 1.00 92.50 93 PHE A N 1
ATOM 740 C CA . PHE A 1 93 ? -11.207 -13.747 1.921 1.00 92.50 93 PHE A CA 1
ATOM 741 C C . PHE A 1 93 ? -11.607 -12.327 1.533 1.00 92.50 93 PHE A C 1
ATOM 743 O O . PHE A 1 93 ? -12.355 -11.657 2.238 1.00 92.50 93 PHE A O 1
ATOM 750 N N . TYR A 1 94 ? -11.164 -11.891 0.359 1.00 86.62 94 TYR A N 1
ATOM 751 C CA . TYR A 1 94 ? -11.657 -10.665 -0.243 1.00 86.62 94 TYR A CA 1
ATOM 752 C C . TYR A 1 94 ? -13.070 -10.858 -0.785 1.00 86.62 94 TYR A C 1
ATOM 754 O O . TYR A 1 94 ? -13.275 -11.599 -1.750 1.00 86.62 94 TYR A O 1
ATOM 762 N N . THR A 1 95 ? -14.008 -10.136 -0.194 1.00 84.62 95 THR A N 1
ATOM 763 C CA . THR A 1 95 ? -15.431 -10.157 -0.540 1.00 84.62 95 THR A CA 1
ATOM 764 C C . THR A 1 95 ? -15.840 -9.013 -1.463 1.00 84.62 95 THR A C 1
ATOM 766 O O . THR A 1 95 ? -16.794 -9.176 -2.215 1.00 84.62 95 THR A O 1
ATOM 769 N N . GLY A 1 96 ? -15.060 -7.930 -1.524 1.00 85.06 96 GLY A N 1
ATOM 770 C CA . GLY A 1 96 ? -15.333 -6.813 -2.421 1.00 85.06 96 GLY A CA 1
ATOM 771 C C . GLY A 1 96 ? -14.546 -5.553 -2.075 1.00 85.06 96 GLY A C 1
ATOM 772 O O . GLY A 1 96 ? -13.793 -5.508 -1.102 1.00 85.06 96 GLY A O 1
ATOM 773 N N . ALA A 1 97 ? -14.687 -4.531 -2.916 1.00 82.31 97 ALA A N 1
ATOM 774 C CA . ALA A 1 97 ? -14.037 -3.233 -2.723 1.00 82.31 97 ALA A CA 1
ATOM 775 C C . ALA A 1 97 ? -14.711 -2.419 -1.605 1.00 82.31 97 ALA A C 1
ATOM 777 O O . ALA A 1 97 ? -14.078 -1.561 -0.993 1.00 82.31 97 ALA A O 1
ATOM 778 N N . GLU A 1 98 ? -15.988 -2.696 -1.378 1.00 83.88 98 GLU A N 1
ATOM 779 C CA . GLU A 1 98 ? -16.883 -2.158 -0.363 1.00 83.88 98 GLU A CA 1
ATOM 780 C C . GLU A 1 98 ? -16.503 -2.574 1.063 1.00 83.88 98 GLU A C 1
ATOM 782 O O . GLU A 1 98 ? -16.738 -1.812 1.995 1.00 83.88 98 GLU A O 1
ATOM 787 N N . ASP A 1 99 ? -15.845 -3.725 1.220 1.00 84.12 99 ASP A N 1
ATOM 788 C CA . ASP A 1 99 ? -15.384 -4.240 2.516 1.00 84.12 99 ASP A CA 1
ATOM 789 C C . ASP A 1 99 ? -13.964 -3.768 2.871 1.00 84.12 99 ASP A C 1
ATOM 791 O O . ASP A 1 99 ? -13.382 -4.199 3.864 1.00 84.12 99 ASP A O 1
ATOM 795 N N . GLN A 1 100 ? -13.385 -2.889 2.049 1.00 90.75 100 GLN A N 1
ATOM 796 C CA . GLN A 1 100 ? -12.089 -2.271 2.298 1.00 90.75 100 GLN A CA 1
ATOM 797 C C . GLN A 1 100 ? -12.235 -0.775 2.521 1.00 90.75 100 GLN A C 1
ATOM 799 O O . GLN A 1 100 ? -12.909 -0.063 1.774 1.00 90.75 100 GLN A O 1
ATOM 804 N N . TRP A 1 101 ? -11.447 -0.264 3.453 1.00 95.50 101 TRP A N 1
ATOM 805 C CA . TRP A 1 101 ? -11.161 1.155 3.513 1.00 95.50 101 TRP A CA 1
ATOM 806 C C . TRP A 1 101 ? -10.353 1.574 2.293 1.00 95.50 101 TRP A C 1
ATOM 808 O O . TRP A 1 101 ? -9.466 0.853 1.826 1.00 95.50 101 TRP A O 1
ATOM 818 N N . SER A 1 102 ? -10.667 2.759 1.782 1.00 96.44 102 SER A N 1
ATOM 819 C CA . SER A 1 102 ? -9.916 3.412 0.718 1.00 96.44 102 SER A CA 1
ATOM 820 C C . SER A 1 102 ? -9.609 4.837 1.144 1.00 96.44 102 SER A C 1
ATOM 822 O O . SER A 1 102 ? -10.525 5.581 1.492 1.00 96.44 102 SER A O 1
ATOM 824 N N . VAL A 1 103 ? -8.330 5.196 1.108 1.00 98.06 103 VAL A N 1
ATOM 825 C CA . VAL A 1 103 ? -7.842 6.547 1.397 1.00 98.06 103 VAL A CA 1
ATOM 826 C C . VAL A 1 103 ? -7.186 7.116 0.151 1.00 98.06 103 VAL A C 1
ATOM 828 O O . VAL A 1 103 ? -6.521 6.391 -0.598 1.00 98.06 103 VAL A O 1
ATOM 831 N N . PHE A 1 104 ? -7.397 8.413 -0.060 1.00 98.06 104 PHE A N 1
ATOM 832 C CA . PHE A 1 104 ? -6.836 9.163 -1.169 1.00 98.06 104 PHE A CA 1
ATOM 833 C C . PHE A 1 104 ? -5.334 8.896 -1.304 1.00 98.06 104 PHE A C 1
ATOM 835 O O . PHE A 1 104 ? -4.561 9.011 -0.354 1.00 98.06 104 PHE A O 1
ATOM 842 N N . HIS A 1 105 ? -4.919 8.501 -2.507 1.00 97.62 105 HIS A N 1
ATOM 843 C CA . HIS A 1 105 ? -3.556 8.032 -2.760 1.00 97.62 105 HIS A CA 1
ATOM 844 C C . HIS A 1 105 ? -2.466 9.079 -2.473 1.00 97.62 105 HIS A C 1
ATOM 846 O O . HIS A 1 105 ? -1.316 8.697 -2.286 1.00 97.62 105 HIS A O 1
ATOM 852 N N . ASP A 1 106 ? -2.811 10.368 -2.466 1.00 97.25 106 ASP A N 1
ATOM 853 C CA . ASP A 1 106 ? -1.924 11.513 -2.222 1.00 97.25 106 ASP A CA 1
ATOM 854 C C . ASP A 1 106 ? -2.294 12.248 -0.914 1.00 97.25 106 ASP A C 1
ATOM 856 O O . ASP A 1 106 ? -2.069 13.448 -0.787 1.00 97.25 106 ASP A O 1
ATOM 860 N N . ASP A 1 107 ? -2.884 11.543 0.060 1.00 98.19 107 ASP A N 1
ATOM 861 C CA . ASP A 1 107 ? -3.241 12.112 1.365 1.00 98.19 107 ASP A CA 1
ATOM 862 C C . ASP A 1 107 ? -2.054 12.837 2.033 1.00 98.19 107 ASP A C 1
ATOM 864 O O . ASP A 1 107 ? -0.950 12.290 2.149 1.00 98.19 107 ASP A O 1
ATOM 868 N N . GLU A 1 108 ? -2.295 14.074 2.478 1.00 96.62 108 GLU A N 1
ATOM 869 C CA . GLU A 1 108 ? -1.264 14.972 3.012 1.00 96.62 108 GLU A CA 1
ATOM 870 C C . GLU A 1 108 ? -0.642 14.461 4.317 1.00 96.62 108 GLU A C 1
ATOM 872 O O . GLU A 1 108 ? 0.539 14.702 4.569 1.00 96.62 108 GLU A O 1
ATOM 877 N N . THR A 1 109 ? -1.405 13.727 5.131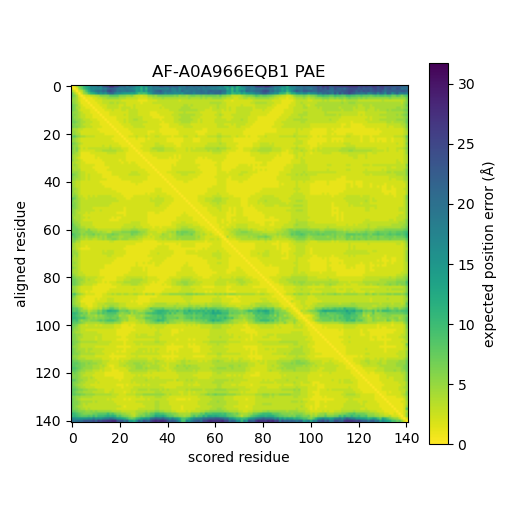 1.00 96.81 109 THR A N 1
ATOM 878 C CA . THR A 1 109 ? -0.923 13.192 6.412 1.00 96.81 109 THR A CA 1
ATOM 879 C C . THR A 1 109 ? -0.010 11.999 6.176 1.00 96.81 109 THR A C 1
ATOM 881 O O . THR A 1 109 ? 1.068 11.900 6.766 1.00 96.81 109 THR A O 1
ATOM 884 N N . ILE A 1 110 ? -0.414 11.096 5.278 1.00 98.00 110 ILE A N 1
ATOM 885 C CA . ILE A 1 110 ? 0.419 9.946 4.922 1.00 98.00 110 ILE A CA 1
ATOM 886 C C . ILE A 1 110 ? 1.680 10.428 4.197 1.00 98.00 110 ILE A C 1
ATOM 888 O O . ILE A 1 110 ? 2.776 9.928 4.465 1.00 98.00 110 ILE A O 1
ATOM 892 N N . ASN A 1 111 ? 1.546 11.410 3.299 1.00 97.50 111 ASN A N 1
ATOM 893 C CA . ASN A 1 111 ? 2.618 11.947 2.463 1.00 97.50 111 ASN A CA 1
ATOM 894 C C . ASN A 1 111 ? 3.517 10.824 1.894 1.00 97.50 111 ASN A C 1
ATOM 896 O O . ASN A 1 111 ? 4.636 10.594 2.374 1.00 97.50 111 ASN A O 1
ATOM 900 N N . PRO A 1 112 ? 3.021 10.054 0.912 1.00 97.19 112 PRO A N 1
ATOM 901 C CA . PRO A 1 112 ? 3.714 8.874 0.389 1.00 97.19 112 PRO A CA 1
ATOM 902 C C . PRO A 1 112 ? 4.991 9.186 -0.393 1.00 97.19 112 PRO A C 1
ATOM 904 O O . PRO A 1 112 ? 5.784 8.277 -0.662 1.00 97.19 112 PRO A O 1
ATOM 907 N N . GLU A 1 113 ? 5.184 10.446 -0.791 1.00 97.06 113 GLU A N 1
ATOM 908 C CA . GLU A 1 113 ? 6.316 10.906 -1.597 1.00 97.06 113 GLU A CA 1
ATOM 909 C C . GLU A 1 113 ? 6.476 10.086 -2.890 1.00 97.06 113 GLU A C 1
ATOM 911 O O . GLU A 1 113 ? 7.562 9.578 -3.186 1.00 97.06 113 GLU A O 1
ATOM 916 N N . TRP A 1 114 ? 5.389 9.860 -3.642 1.00 98.12 114 TRP A N 1
ATOM 917 C CA . TRP A 1 114 ? 5.462 9.110 -4.903 1.00 98.12 114 TRP A CA 1
ATOM 918 C C . TRP A 1 114 ? 6.535 9.679 -5.823 1.00 98.12 114 TRP A C 1
ATOM 920 O O . TRP A 1 114 ? 6.677 10.897 -5.952 1.00 98.12 114 TRP A O 1
ATOM 930 N N . ASP A 1 115 ? 7.259 8.786 -6.490 1.00 97.44 115 ASP A N 1
ATOM 931 C CA . ASP A 1 115 ? 8.384 9.143 -7.337 1.00 97.44 115 ASP A CA 1
ATOM 932 C C . ASP A 1 115 ? 7.889 9.987 -8.518 1.00 97.44 115 ASP A C 1
ATOM 934 O O . ASP A 1 115 ? 7.189 9.498 -9.413 1.00 97.44 115 ASP A O 1
ATOM 938 N N . SER A 1 116 ? 8.221 11.277 -8.472 1.00 95.75 116 SER A N 1
ATOM 939 C CA . SER A 1 116 ? 7.748 12.300 -9.403 1.00 95.75 116 SER A CA 1
ATOM 940 C C . SER A 1 116 ? 8.376 12.187 -10.788 1.00 95.75 116 SER A C 1
ATOM 942 O O . SER A 1 116 ? 7.909 12.847 -11.715 1.00 95.75 116 SER A O 1
ATOM 944 N N . LYS A 1 117 ? 9.390 11.326 -10.967 1.00 96.62 117 LYS A N 1
ATOM 945 C CA . LYS A 1 117 ? 9.958 11.052 -12.293 1.00 96.62 117 LYS A CA 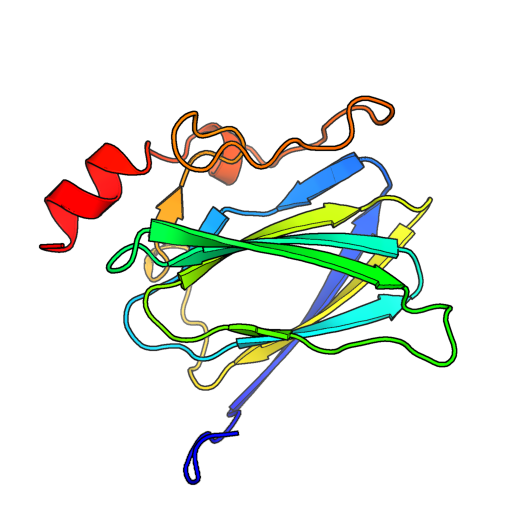1
ATOM 946 C C . LYS A 1 117 ? 8.948 10.347 -13.210 1.00 96.62 117 LYS A C 1
ATOM 948 O O . LYS A 1 117 ? 9.112 10.375 -14.428 1.00 96.62 117 LYS A O 1
ATOM 953 N N . TYR A 1 118 ? 7.943 9.680 -12.638 1.00 95.31 118 TYR A N 1
ATOM 954 C CA . TYR A 1 118 ? 6.941 8.923 -13.382 1.00 95.31 118 TYR A CA 1
ATOM 955 C C . TYR A 1 118 ? 5.605 9.663 -13.420 1.00 95.31 118 TYR A C 1
ATOM 957 O O . TYR A 1 118 ? 5.141 10.196 -12.412 1.00 95.31 118 TYR A O 1
ATOM 965 N N . HIS A 1 119 ? 4.942 9.629 -14.577 1.00 95.56 119 HIS A N 1
ATOM 966 C CA . HIS A 1 119 ? 3.559 10.078 -14.688 1.00 95.56 119 HIS A CA 1
ATOM 967 C C . HIS A 1 119 ? 2.648 9.165 -13.856 1.00 95.56 119 HIS A C 1
ATOM 969 O O . HIS A 1 119 ? 2.658 7.948 -14.041 1.00 95.56 119 HIS A O 1
ATOM 975 N N . ARG A 1 120 ? 1.886 9.747 -12.926 1.00 96.06 120 ARG A N 1
ATOM 976 C CA . ARG A 1 120 ? 1.007 8.999 -12.020 1.00 96.06 120 ARG A CA 1
ATOM 977 C C . ARG A 1 120 ? -0.234 8.531 -12.770 1.00 96.06 120 ARG A C 1
ATOM 979 O O . ARG A 1 120 ? -0.930 9.339 -13.374 1.00 96.06 120 ARG A O 1
ATOM 986 N N . ILE A 1 121 ? -0.516 7.234 -12.695 1.00 97.75 121 ILE A N 1
ATOM 987 C CA . ILE A 1 121 ? -1.725 6.629 -13.262 1.00 97.75 121 ILE A CA 1
ATOM 988 C C . ILE A 1 121 ? -2.508 6.014 -12.106 1.00 97.75 121 ILE A C 1
ATOM 990 O O . ILE A 1 121 ? -2.031 5.082 -11.460 1.00 97.75 121 ILE A O 1
ATOM 994 N N . VAL A 1 122 ? -3.698 6.542 -11.839 1.00 97.81 122 VAL A N 1
ATOM 995 C CA . VAL A 1 122 ? -4.503 6.212 -10.656 1.00 97.81 122 VAL A CA 1
ATOM 996 C C . VAL A 1 122 ? -5.918 5.864 -11.106 1.00 97.81 122 VAL A C 1
ATOM 998 O O . VAL A 1 122 ? -6.415 6.428 -12.080 1.00 97.81 122 VAL A O 1
ATOM 1001 N N . SER A 1 123 ? -6.554 4.902 -10.439 1.00 96.56 123 SER A N 1
ATOM 1002 C CA . SER A 1 123 ? -7.933 4.519 -10.757 1.00 96.56 123 SER A CA 1
ATOM 1003 C C . SER A 1 123 ? -8.935 5.586 -10.301 1.00 96.56 123 SER A C 1
ATOM 1005 O O . SER A 1 123 ? -8.668 6.324 -9.356 1.00 96.56 123 SER A O 1
ATOM 1007 N N . GLU A 1 124 ? -10.121 5.631 -10.913 1.00 96.81 124 GLU A N 1
A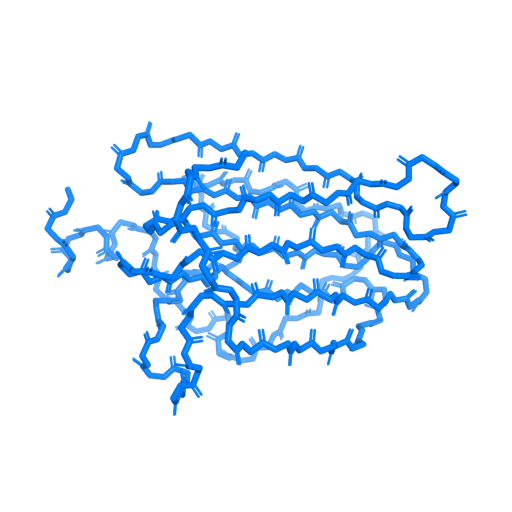TOM 1008 C CA . GLU A 1 124 ? -11.199 6.534 -10.472 1.00 96.81 124 GLU A CA 1
ATOM 1009 C C . GLU A 1 124 ? -11.598 6.290 -9.007 1.00 96.81 124 GLU A C 1
ATOM 1011 O O . GLU A 1 124 ? -11.837 7.244 -8.271 1.00 96.81 124 GLU A O 1
ATOM 1016 N N . ARG A 1 125 ? -11.593 5.024 -8.556 1.00 94.06 125 ARG A N 1
ATOM 1017 C CA . ARG A 1 125 ? -11.858 4.657 -7.154 1.00 94.06 125 ARG A CA 1
ATOM 1018 C C . ARG A 1 125 ? -10.853 5.302 -6.204 1.00 94.06 125 ARG A C 1
ATOM 1020 O O . ARG A 1 125 ? -11.250 5.842 -5.181 1.00 94.06 125 ARG A O 1
ATOM 1027 N N . ASP A 1 126 ? -9.568 5.227 -6.537 1.00 96.31 126 ASP A N 1
ATOM 1028 C CA . ASP A 1 126 ? -8.498 5.732 -5.672 1.00 96.31 126 ASP A CA 1
ATOM 1029 C C . ASP A 1 126 ? -8.386 7.270 -5.741 1.00 96.31 126 ASP A C 1
ATOM 1031 O O . ASP A 1 126 ? -7.979 7.906 -4.769 1.00 96.31 126 ASP A O 1
ATOM 1035 N N . LEU A 1 127 ? -8.784 7.881 -6.867 1.00 96.31 127 LEU A N 1
ATOM 1036 C CA . LEU A 1 127 ? -8.923 9.337 -7.008 1.00 96.31 127 LEU A CA 1
ATOM 1037 C C . LEU A 1 127 ? -10.115 9.892 -6.219 1.00 96.31 127 LEU A C 1
ATOM 1039 O O . LEU A 1 127 ? -10.020 10.989 -5.681 1.00 96.31 127 LEU A O 1
ATOM 1043 N N . GLY A 1 128 ? -11.223 9.149 -6.162 1.00 95.38 128 GLY A N 1
ATOM 1044 C CA . GLY A 1 128 ? -12.438 9.517 -5.430 1.00 95.38 128 GLY A CA 1
ATOM 1045 C C . GLY A 1 128 ? -12.473 9.053 -3.970 1.00 95.38 128 GLY A C 1
ATOM 1046 O O . GLY A 1 128 ? -13.518 9.161 -3.329 1.00 95.38 128 GLY A O 1
ATOM 1047 N N . ALA A 1 129 ? -11.378 8.490 -3.455 1.00 96.62 129 ALA A N 1
ATOM 1048 C CA . ALA A 1 129 ? -11.293 8.024 -2.076 1.00 96.62 129 ALA A CA 1
ATOM 1049 C C . ALA A 1 129 ? -11.254 9.196 -1.078 1.00 96.62 129 ALA A C 1
ATOM 1051 O O . ALA A 1 129 ? -10.809 10.296 -1.401 1.00 96.62 129 ALA A O 1
ATOM 1052 N N . LYS A 1 130 ? -11.722 8.941 0.148 1.00 95.06 130 LYS A N 1
ATOM 1053 C CA . LYS A 1 130 ? -11.783 9.937 1.229 1.00 95.06 130 LYS A CA 1
ATOM 1054 C C . LYS A 1 130 ? -10.403 10.225 1.823 1.00 95.06 130 LYS A C 1
ATOM 1056 O O . LYS A 1 130 ? -9.456 9.468 1.602 1.00 95.06 130 LYS A O 1
ATOM 1061 N N . SER A 1 131 ? -10.300 11.295 2.605 1.00 97.00 131 SER A N 1
ATOM 1062 C CA . SER A 1 131 ? -9.088 11.586 3.380 1.00 97.00 131 SER A CA 1
ATOM 1063 C C . SER A 1 131 ? -8.846 10.555 4.492 1.00 97.00 131 SER A C 1
ATOM 1065 O O . SER A 1 131 ? -9.766 9.865 4.945 1.00 97.00 131 SER A O 1
ATOM 1067 N N . LEU A 1 132 ? -7.603 10.466 4.975 1.00 97.19 132 LEU A N 1
ATOM 1068 C CA . LEU A 1 132 ? -7.263 9.674 6.158 1.00 97.19 132 LEU A CA 1
ATOM 1069 C C . LEU A 1 132 ? -8.042 10.154 7.389 1.00 97.19 132 LEU A C 1
ATOM 1071 O O . LEU A 1 132 ? -8.492 9.332 8.184 1.00 97.19 132 LEU A O 1
ATOM 1075 N N . GLN A 1 133 ? -8.212 11.469 7.539 1.00 95.75 133 GLN A N 1
ATOM 1076 C C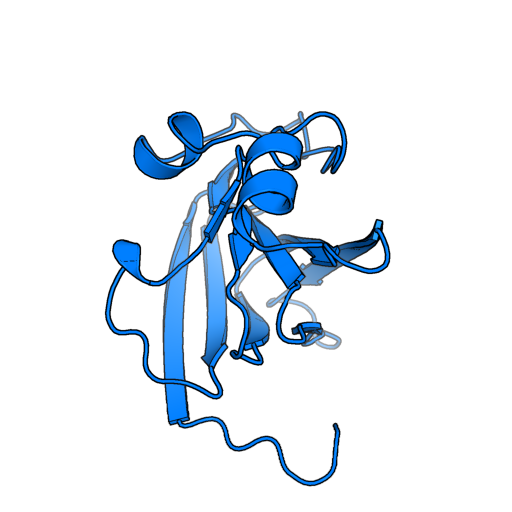A . GLN A 1 133 ? -8.949 12.047 8.661 1.00 95.75 133 GLN A CA 1
ATOM 1077 C C . GLN A 1 133 ? -10.392 11.530 8.697 1.00 95.75 133 GLN A C 1
ATOM 1079 O O . GLN A 1 133 ? -10.834 11.012 9.721 1.00 95.75 133 GLN A O 1
ATOM 1084 N N . GLU A 1 134 ? -11.096 11.593 7.565 1.00 95.62 134 GLU A N 1
ATOM 1085 C CA . GLU A 1 134 ? -12.457 11.061 7.465 1.00 95.62 134 GLU A CA 1
ATOM 1086 C C . GLU A 1 134 ? -12.506 9.561 7.763 1.00 95.62 134 GLU A C 1
ATOM 1088 O O . GLU A 1 134 ? -13.472 9.082 8.355 1.00 95.62 134 GLU A O 1
ATOM 1093 N N . LEU A 1 135 ? -11.494 8.787 7.352 1.00 95.19 135 LEU A N 1
ATOM 1094 C CA . LEU A 1 135 ? -11.442 7.372 7.708 1.00 95.19 135 LEU A CA 1
ATOM 1095 C C . LEU A 1 135 ? -11.391 7.198 9.231 1.00 95.19 135 LEU A C 1
ATOM 1097 O O . LEU A 1 135 ? -12.226 6.471 9.769 1.00 95.19 135 LEU A O 1
ATOM 1101 N N . LYS A 1 136 ? -10.456 7.871 9.912 1.00 93.50 136 LYS A N 1
ATOM 1102 C CA . LYS A 1 136 ? -10.257 7.761 11.367 1.00 93.50 136 LYS A CA 1
ATOM 1103 C C . LYS A 1 136 ? -11.514 8.105 12.165 1.00 93.50 136 LYS A C 1
ATOM 1105 O O . LYS A 1 136 ? -11.899 7.361 13.065 1.00 93.50 136 LYS A O 1
ATOM 1110 N N . GLU A 1 137 ? -12.210 9.168 11.764 1.00 93.00 137 GLU A N 1
ATOM 1111 C CA . GLU A 1 137 ? -13.484 9.583 12.364 1.00 93.00 137 GLU A CA 1
ATOM 1112 C C . GLU A 1 137 ? -14.568 8.493 12.260 1.00 93.00 137 GLU A C 1
ATOM 1114 O O . GLU A 1 137 ? -15.366 8.320 13.180 1.00 93.00 137 GLU A O 1
ATOM 1119 N N . ASN A 1 138 ? -14.586 7.724 11.165 1.00 88.75 138 ASN A N 1
ATOM 1120 C CA . ASN A 1 138 ? -15.588 6.679 10.929 1.00 88.75 138 ASN A CA 1
ATOM 1121 C C . ASN A 1 138 ? -15.269 5.344 11.619 1.00 88.75 138 ASN A C 1
ATOM 1123 O O . ASN A 1 138 ? -16.190 4.580 11.905 1.00 88.75 138 ASN A O 1
ATOM 1127 N N . VAL A 1 139 ? -13.992 5.034 11.857 1.00 86.25 139 VAL A N 1
ATOM 1128 C CA . VAL A 1 139 ? -13.559 3.719 12.377 1.00 86.25 139 VAL A CA 1
ATOM 1129 C C . VAL A 1 139 ? -13.156 3.738 13.852 1.00 86.25 139 VAL A C 1
ATOM 1131 O O . VAL A 1 139 ? -12.670 2.726 14.359 1.00 86.25 139 VAL A O 1
ATOM 1134 N N . GLY A 1 140 ? -13.393 4.857 14.546 1.00 68.12 140 GLY A N 1
ATOM 1135 C CA . GLY A 1 140 ? -13.217 4.976 15.995 1.00 68.12 140 GLY A CA 1
ATOM 1136 C C . GLY A 1 140 ? -11.768 4.812 16.453 1.00 68.12 140 GLY A C 1
ATOM 1137 O O . GLY A 1 140 ? -11.528 4.123 17.444 1.00 68.12 140 GLY A O 1
ATOM 1138 N N . SER A 1 141 ? -10.826 5.394 15.706 1.00 56.53 141 SER A N 1
ATOM 1139 C CA . SER A 1 141 ? -9.402 5.502 16.068 1.00 56.53 141 SER A CA 1
ATOM 1140 C C . SER A 1 141 ? -9.091 6.855 16.691 1.00 56.53 141 SER A C 1
ATOM 1142 O O . SER A 1 141 ? -9.460 7.859 16.037 1.00 56.53 141 SER A O 1
#

Radius of gyration: 14.32 Å; Cα contacts (8 Å, |Δi|>4): 329; chains: 1; bounding box: 35×33×33 Å

Secondary structure (DSSP, 8-state):
--TT----EEEEEEEETTBEEEEEE-SS--EEEEEEESEEEEEEEETTT--EEEEEEETTSTT--EEEE-TTEEEEEEE-SSEEEEEEEESS----STTSEEB-TT-TTT-----TTS--B--HHHHSPBPHHHHHHHHT-

Foldseek 3Di:
DPPDQDFDDKDKDKDFAQEKDFQKAAQAKKKWKAWQAAWKWKWKAQLPPRDIDTDIAHNVDPPGDIDIHGHSMTMMMGGHHRMIMMMMTMSDDDPDPVRMATAQRCAPSSNSVPDPVTDHDYDPPNNPHHHSVVVCVVPVD

pLDDT: mean 94.71, std 7.37, range [56.06, 98.75]